Protein AF-A0A5Q0CDE2-F1 (afdb_monomer)

Sequence (108 aa):
MTVWRSYLTNHSLSFRRAMLTYRDGARIHAGSRAEASDVDVAERQLEFLIAQGFDGRKALKILVTLALFTVGFVLEEQAEADHPPELSREATPPPPLLYAAFLDGVGR

Secondary structure (DSSP, 8-state):
--HHHHHHHHHHHHHHHHHTTSTTHHHHHTTPPPPHHHHHHHHHHHHHHHHTT--HHHHHHHHHHHHHHHHHHHHHHHHHHHS-----TT-SSPPHHHHHHHHHHTT-

Structure (mmCIF, N/CA/C/O backbone):
data_AF-A0A5Q0CDE2-F1
#
_entry.id   AF-A0A5Q0CDE2-F1
#
loop_
_atom_site.group_PDB
_atom_site.id
_atom_site.type_symbol
_atom_site.label_atom_id
_atom_site.label_alt_id
_atom_site.label_comp_id
_atom_site.label_asym_id
_atom_site.label_entity_id
_atom_site.label_seq_id
_atom_site.pdbx_PDB_ins_code
_atom_site.Cartn_x
_atom_site.Cartn_y
_atom_site.Cartn_z
_atom_site.occupancy
_atom_site.B_iso_or_equiv
_atom_site.auth_seq_id
_atom_site.auth_comp_id
_atom_site.auth_asym_id
_atom_site.auth_atom_id
_atom_site.pdbx_PDB_model_num
ATOM 1 N N . MET A 1 1 ? 8.189 9.775 14.349 1.00 78.81 1 MET A N 1
ATOM 2 C CA . MET A 1 1 ? 6.968 9.402 13.592 1.00 78.81 1 MET A CA 1
ATOM 3 C C . MET A 1 1 ? 5.902 8.959 14.594 1.00 78.81 1 MET A C 1
ATOM 5 O O . MET A 1 1 ? 6.283 8.366 15.593 1.00 78.81 1 MET A O 1
ATOM 9 N N . THR A 1 2 ? 4.616 9.292 14.415 1.00 94.94 2 THR A N 1
ATOM 10 C CA . THR A 1 2 ? 3.549 8.870 15.358 1.00 94.94 2 THR A CA 1
ATOM 11 C C . THR A 1 2 ? 3.303 7.361 15.280 1.00 94.94 2 THR A C 1
ATOM 13 O O . THR A 1 2 ? 3.553 6.766 14.234 1.00 94.94 2 THR A O 1
ATOM 16 N N . VAL A 1 3 ? 2.773 6.750 16.348 1.00 96.75 3 VAL A N 1
ATOM 17 C CA . VAL A 1 3 ? 2.568 5.287 16.442 1.00 96.75 3 VAL A CA 1
ATOM 18 C C . VAL A 1 3 ? 1.737 4.751 15.273 1.00 96.75 3 VAL A C 1
ATOM 20 O O . VAL A 1 3 ? 2.169 3.827 14.588 1.00 96.75 3 VAL A O 1
ATOM 23 N N . TRP A 1 4 ? 0.601 5.387 14.969 1.00 96.88 4 TRP A N 1
ATOM 24 C CA . TRP A 1 4 ? -0.249 4.981 13.846 1.00 96.88 4 TRP A CA 1
ATOM 25 C C . TRP A 1 4 ? 0.446 5.091 12.481 1.00 96.88 4 TRP A C 1
ATOM 27 O O . TRP A 1 4 ? 0.226 4.250 11.614 1.00 96.88 4 TRP A O 1
ATOM 37 N N . ARG A 1 5 ? 1.323 6.088 12.283 1.00 97.12 5 ARG A N 1
ATOM 38 C CA . ARG A 1 5 ? 2.082 6.229 11.030 1.00 97.12 5 ARG A CA 1
ATOM 39 C C . ARG A 1 5 ? 3.081 5.091 10.894 1.00 97.12 5 ARG A C 1
ATOM 41 O O . ARG A 1 5 ? 3.119 4.454 9.853 1.00 97.12 5 ARG A O 1
ATOM 48 N N . SER A 1 6 ? 3.842 4.805 11.952 1.00 97.50 6 SER A N 1
ATOM 49 C CA . SER A 1 6 ? 4.795 3.689 11.964 1.00 97.50 6 SER A CA 1
ATOM 50 C C . SER A 1 6 ? 4.107 2.353 11.711 1.00 97.50 6 SER A C 1
ATOM 52 O O . SER A 1 6 ? 4.601 1.557 10.918 1.00 97.50 6 SER A O 1
ATOM 54 N N . TYR A 1 7 ? 2.947 2.133 12.332 1.00 97.12 7 TYR A N 1
ATOM 55 C CA . TYR A 1 7 ? 2.136 0.943 12.106 1.00 97.12 7 TYR A CA 1
ATOM 56 C C . TYR A 1 7 ? 1.753 0.782 10.629 1.00 97.12 7 TYR A C 1
ATOM 58 O O . TYR A 1 7 ? 2.061 -0.243 10.026 1.00 97.12 7 TYR A O 1
ATOM 66 N N . LEU A 1 8 ? 1.150 1.810 10.021 1.00 97.19 8 LEU A N 1
ATOM 67 C CA . LEU A 1 8 ? 0.698 1.748 8.628 1.00 97.19 8 LEU A CA 1
ATOM 68 C C . LEU A 1 8 ? 1.855 1.643 7.629 1.00 97.19 8 LEU A C 1
ATOM 70 O O . LEU A 1 8 ? 1.742 0.920 6.638 1.00 97.19 8 LEU A O 1
ATOM 74 N N . THR A 1 9 ? 2.979 2.317 7.892 1.00 97.62 9 THR A N 1
ATOM 75 C CA . THR A 1 9 ? 4.196 2.181 7.084 1.00 97.62 9 THR A CA 1
ATOM 76 C C . THR A 1 9 ? 4.717 0.748 7.131 1.00 97.62 9 THR A C 1
ATOM 78 O O . THR A 1 9 ? 4.929 0.143 6.083 1.00 97.62 9 THR A O 1
ATOM 81 N N . ASN A 1 10 ? 4.867 0.172 8.326 1.00 97.69 10 ASN A N 1
ATOM 82 C CA . ASN A 1 10 ? 5.353 -1.198 8.478 1.00 97.69 10 ASN A CA 1
ATOM 83 C C . ASN A 1 10 ? 4.394 -2.216 7.854 1.00 97.69 10 ASN A C 1
ATOM 85 O O . ASN A 1 10 ? 4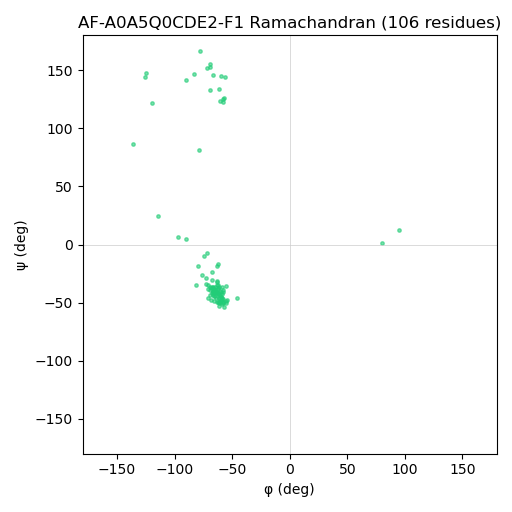.848 -3.136 7.176 1.00 97.69 10 ASN A O 1
ATOM 89 N N . HIS A 1 11 ? 3.083 -2.029 8.032 1.00 96.12 11 HIS A N 1
ATOM 90 C CA . HIS A 1 11 ? 2.066 -2.867 7.405 1.00 96.12 11 HIS A CA 1
ATOM 91 C C . HIS A 1 11 ? 2.187 -2.842 5.875 1.00 96.12 11 HIS A C 1
ATOM 93 O O . HIS A 1 11 ? 2.325 -3.898 5.264 1.00 96.12 11 HIS A O 1
ATOM 99 N N . SER A 1 12 ? 2.234 -1.653 5.265 1.00 97.44 12 SER A N 1
ATOM 100 C CA . SER A 1 12 ? 2.321 -1.505 3.803 1.00 97.44 12 SER A CA 1
ATOM 101 C C . SER A 1 12 ? 3.626 -2.089 3.244 1.00 97.44 12 SER A C 1
ATOM 103 O O . SER A 1 12 ? 3.617 -2.787 2.233 1.00 97.44 12 SER A O 1
ATOM 105 N N . LEU A 1 13 ? 4.756 -1.882 3.932 1.00 97.94 13 LEU A N 1
ATOM 106 C CA . LEU A 1 13 ? 6.048 -2.458 3.538 1.00 97.94 13 LEU A CA 1
ATOM 107 C C . LEU A 1 13 ? 6.071 -3.984 3.660 1.00 97.94 13 LEU A C 1
ATOM 109 O O . LEU A 1 13 ? 6.628 -4.662 2.795 1.00 97.94 13 LEU A O 1
ATOM 113 N N . SER A 1 14 ? 5.481 -4.532 4.724 1.00 97.56 14 SER A N 1
ATOM 114 C CA . SER A 1 14 ? 5.363 -5.980 4.893 1.00 97.56 14 SER A CA 1
ATOM 115 C C . SER A 1 14 ? 4.451 -6.587 3.833 1.00 97.56 14 SER A C 1
ATOM 117 O O . SER A 1 14 ? 4.770 -7.640 3.286 1.00 97.56 14 SER A O 1
ATOM 119 N N . PHE A 1 15 ? 3.344 -5.918 3.518 1.00 96.38 15 PHE A N 1
ATOM 120 C CA . PHE A 1 15 ? 2.400 -6.364 2.504 1.00 96.38 15 PHE A CA 1
ATOM 121 C C . PHE A 1 15 ? 3.029 -6.358 1.104 1.00 96.38 15 PHE A C 1
ATOM 123 O O . PHE A 1 15 ? 2.972 -7.363 0.397 1.00 96.38 15 PHE A O 1
ATOM 130 N N . ARG A 1 16 ? 3.757 -5.289 0.751 1.00 97.88 16 ARG A N 1
ATOM 131 C CA . ARG A 1 16 ? 4.581 -5.240 -0.465 1.00 97.88 16 ARG A CA 1
ATOM 132 C C . ARG A 1 16 ? 5.580 -6.397 -0.533 1.00 97.88 16 ARG A C 1
ATOM 134 O O . ARG A 1 16 ? 5.649 -7.083 -1.546 1.00 97.88 16 ARG A O 1
ATOM 141 N N . ARG A 1 17 ? 6.348 -6.633 0.538 1.00 98.31 17 ARG A N 1
ATOM 142 C CA . ARG A 1 17 ? 7.330 -7.734 0.595 1.00 98.31 17 ARG A CA 1
ATOM 143 C C . ARG A 1 17 ? 6.687 -9.102 0.373 1.00 98.31 17 ARG A C 1
ATOM 145 O O . ARG A 1 17 ? 7.260 -9.925 -0.334 1.00 98.31 17 ARG A O 1
ATOM 152 N N . ALA A 1 18 ? 5.506 -9.331 0.944 1.00 96.56 18 ALA A N 1
ATOM 153 C CA . ALA A 1 18 ? 4.768 -10.571 0.736 1.00 96.56 18 ALA A CA 1
ATOM 154 C C . ALA A 1 18 ? 4.401 -10.765 -0.746 1.00 96.56 18 ALA A C 1
ATOM 156 O O . ALA A 1 18 ? 4.663 -11.829 -1.301 1.00 96.56 18 ALA A O 1
ATOM 157 N N . MET A 1 19 ? 3.882 -9.730 -1.417 1.00 97.12 19 MET A N 1
ATOM 158 C CA . MET A 1 19 ? 3.551 -9.809 -2.847 1.00 97.12 19 MET A CA 1
ATOM 159 C C . MET A 1 19 ? 4.786 -9.998 -3.738 1.00 97.12 19 MET A C 1
ATOM 161 O O . MET A 1 19 ? 4.740 -10.786 -4.678 1.00 97.12 19 MET A O 1
ATOM 165 N N . LEU A 1 20 ? 5.908 -9.354 -3.412 1.00 97.50 20 LEU A N 1
ATOM 166 C CA . LEU A 1 20 ? 7.171 -9.499 -4.149 1.00 97.50 20 LEU A CA 1
ATOM 167 C C . LEU A 1 20 ? 7.866 -10.854 -3.950 1.00 97.50 20 LEU A C 1
ATOM 169 O O . LEU A 1 20 ? 8.850 -11.136 -4.626 1.00 97.50 20 LEU A O 1
ATOM 173 N N . THR A 1 21 ? 7.380 -11.703 -3.040 1.00 97.62 21 THR A N 1
ATOM 174 C CA . THR A 1 21 ? 7.956 -13.043 -2.824 1.00 97.62 21 THR A CA 1
ATOM 175 C C . THR A 1 21 ? 7.736 -13.963 -4.033 1.00 97.62 21 THR A C 1
ATOM 177 O O . THR A 1 21 ? 8.505 -14.897 -4.246 1.00 97.62 21 THR A O 1
ATOM 180 N N . TYR A 1 22 ? 6.713 -13.690 -4.849 1.00 95.31 22 TYR A N 1
ATOM 181 C CA . TYR A 1 22 ? 6.378 -14.470 -6.039 1.00 95.31 22 TYR A CA 1
ATOM 182 C C . TYR A 1 22 ? 6.299 -13.565 -7.265 1.00 95.31 22 TYR A C 1
ATOM 184 O O . TYR A 1 22 ? 5.796 -12.450 -7.160 1.00 95.31 22 TYR A O 1
ATOM 192 N N . ARG A 1 23 ? 6.729 -14.074 -8.431 1.00 93.62 23 ARG A N 1
ATOM 193 C CA . ARG A 1 23 ? 6.813 -13.323 -9.702 1.00 93.62 23 ARG A CA 1
ATOM 194 C C . ARG A 1 23 ? 5.569 -12.484 -10.003 1.00 93.62 23 ARG A C 1
ATOM 196 O O . ARG A 1 23 ? 5.679 -11.321 -10.344 1.00 93.62 23 ARG A O 1
ATOM 203 N N .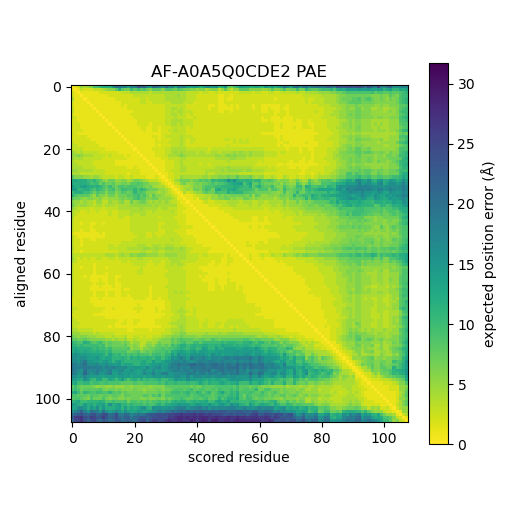 ASP A 1 24 ? 4.394 -13.080 -9.830 1.00 94.38 24 ASP A N 1
ATOM 204 C CA . ASP A 1 24 ? 3.106 -12.471 -10.166 1.00 94.38 24 ASP A CA 1
ATOM 205 C C . ASP A 1 24 ? 2.245 -12.219 -8.915 1.00 94.38 24 ASP A C 1
ATOM 207 O O . ASP A 1 24 ? 1.015 -12.217 -8.982 1.00 94.38 24 ASP A O 1
ATOM 211 N N . GLY A 1 25 ? 2.871 -12.083 -7.740 1.00 96.12 25 GLY A N 1
ATOM 212 C CA . GLY A 1 25 ? 2.168 -12.071 -6.456 1.00 96.12 25 GLY A CA 1
ATOM 213 C C . GLY A 1 25 ? 1.108 -10.973 -6.329 1.00 96.12 25 GLY A C 1
ATOM 214 O O . GLY A 1 25 ? 0.015 -11.256 -5.837 1.00 96.12 25 GLY A O 1
ATOM 215 N N . ALA A 1 26 ? 1.361 -9.757 -6.832 1.00 96.25 26 ALA A N 1
ATOM 216 C CA . ALA A 1 26 ? 0.341 -8.707 -6.827 1.00 96.25 26 ALA A CA 1
ATOM 217 C C . ALA A 1 26 ? -0.788 -8.991 -7.824 1.00 96.25 26 ALA A C 1
ATOM 219 O O . ALA A 1 26 ? -1.947 -8.719 -7.522 1.00 96.25 26 ALA A O 1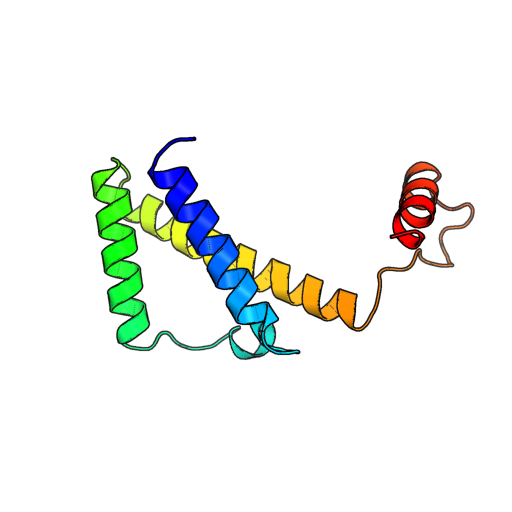
ATOM 220 N N . ARG A 1 27 ? -0.484 -9.608 -8.974 1.00 94.31 27 ARG A N 1
ATOM 221 C CA . ARG A 1 27 ? -1.497 -10.012 -9.964 1.00 94.31 27 ARG A CA 1
ATOM 222 C C . ARG A 1 27 ? -2.406 -11.124 -9.445 1.00 94.31 27 ARG A C 1
ATOM 224 O O . ARG A 1 27 ? -3.596 -11.100 -9.729 1.00 94.31 27 ARG A O 1
ATOM 231 N N . ILE A 1 28 ? -1.866 -12.066 -8.673 1.00 93.44 28 ILE A N 1
ATOM 232 C CA . ILE A 1 28 ? -2.649 -13.117 -8.003 1.00 93.44 28 ILE A CA 1
ATOM 233 C C . ILE A 1 28 ? -3.510 -12.523 -6.884 1.00 93.44 28 ILE A C 1
ATOM 235 O O . ILE A 1 28 ? -4.654 -12.931 -6.700 1.00 93.44 28 ILE A O 1
ATOM 239 N N . HIS A 1 29 ? -2.970 -11.559 -6.135 1.00 92.19 29 HIS A N 1
ATOM 240 C CA . HIS A 1 29 ? -3.712 -10.892 -5.072 1.00 92.19 29 HIS A CA 1
ATOM 241 C C . HIS A 1 29 ? -4.833 -9.989 -5.619 1.00 92.19 29 HIS A C 1
ATOM 243 O O . HIS A 1 29 ? -5.911 -9.902 -5.028 1.00 92.19 29 HIS A O 1
ATOM 249 N N . ALA A 1 30 ? -4.612 -9.317 -6.749 1.00 90.12 30 ALA A N 1
ATOM 250 C CA . ALA A 1 30 ? -5.586 -8.422 -7.359 1.00 90.12 30 ALA A CA 1
ATOM 251 C C . ALA A 1 30 ? -6.881 -9.164 -7.740 1.00 90.12 30 ALA A C 1
ATOM 253 O O . ALA A 1 30 ? -6.875 -10.128 -8.499 1.00 90.12 30 ALA A O 1
ATOM 254 N N . GLY A 1 31 ? -8.016 -8.694 -7.216 1.00 79.00 31 GLY A N 1
ATOM 255 C CA . GLY A 1 31 ? -9.323 -9.317 -7.453 1.00 79.00 31 GLY A CA 1
ATOM 256 C C . GLY A 1 31 ? -9.604 -10.551 -6.589 1.00 79.00 31 GLY A C 1
ATOM 257 O O . GLY A 1 31 ? -10.691 -11.123 -6.705 1.00 79.00 31 GLY A O 1
ATOM 258 N N . SER A 1 32 ? -8.678 -10.934 -5.700 1.00 82.56 32 SER A N 1
ATOM 259 C CA . SER A 1 32 ? -8.972 -11.899 -4.641 1.00 82.56 32 SER A CA 1
ATOM 260 C C . SER A 1 32 ? -10.101 -11.372 -3.749 1.00 82.56 32 SER A C 1
ATOM 262 O O . SER A 1 32 ? -10.264 -10.164 -3.546 1.00 82.56 32 SER A O 1
ATOM 264 N N . ARG A 1 33 ? -10.942 -12.287 -3.266 1.00 74.56 33 ARG A N 1
ATOM 265 C CA . ARG A 1 33 ? -11.970 -11.950 -2.281 1.00 74.56 33 ARG A CA 1
ATOM 266 C C . ARG A 1 33 ? -11.372 -12.131 -0.898 1.00 74.56 33 ARG A C 1
ATOM 268 O O . ARG A 1 33 ? -10.621 -13.074 -0.688 1.00 74.56 33 ARG A O 1
ATOM 275 N N . ALA A 1 34 ? -11.737 -11.233 0.010 1.00 77.88 34 ALA A N 1
ATOM 276 C CA . ALA A 1 34 ? -11.369 -11.358 1.409 1.00 77.88 34 ALA A CA 1
ATOM 277 C C . ALA A 1 34 ? -11.902 -12.684 1.966 1.00 77.88 34 ALA A C 1
ATOM 279 O O . ALA A 1 34 ? -13.102 -12.963 1.875 1.00 77.88 34 ALA A O 1
ATOM 280 N N . GLU A 1 35 ? -11.007 -13.476 2.540 1.00 82.06 35 GLU A N 1
ATOM 281 C CA . GLU A 1 35 ? -11.354 -14.635 3.350 1.00 82.06 35 GLU A CA 1
ATOM 282 C C . GLU A 1 35 ? -11.801 -14.171 4.746 1.00 82.06 35 GLU A C 1
ATOM 284 O O . GLU A 1 35 ? -11.577 -13.027 5.150 1.00 82.06 35 GLU A O 1
ATOM 289 N N . ALA A 1 36 ? -12.416 -15.058 5.533 1.00 77.94 36 ALA A N 1
ATOM 290 C CA . ALA A 1 36 ? -12.866 -14.714 6.888 1.00 77.94 36 ALA A CA 1
ATOM 291 C C . ALA A 1 36 ? -11.725 -14.162 7.771 1.00 77.94 36 ALA A C 1
ATOM 293 O O . ALA A 1 36 ? -11.924 -13.218 8.534 1.00 77.94 36 ALA A O 1
ATOM 294 N N . SER A 1 37 ? -10.508 -14.689 7.609 1.00 82.00 37 SER A N 1
ATOM 295 C CA . SER A 1 37 ? -9.318 -14.195 8.307 1.00 82.00 37 SER A CA 1
ATOM 296 C C . SER A 1 37 ? -8.950 -12.757 7.940 1.00 82.00 37 SER A C 1
ATOM 298 O O . SER A 1 37 ? -8.427 -12.032 8.785 1.00 82.00 37 SER A O 1
ATOM 300 N N . ASP A 1 38 ? -9.223 -12.325 6.708 1.00 85.62 38 ASP A N 1
ATOM 301 C CA . ASP A 1 38 ? -8.916 -10.966 6.255 1.00 85.62 38 ASP A CA 1
ATOM 302 C C . ASP A 1 38 ? -9.867 -9.949 6.891 1.00 85.62 38 ASP A C 1
ATOM 304 O O . ASP A 1 38 ? -9.459 -8.836 7.226 1.00 85.62 38 ASP A O 1
ATOM 308 N N . VAL A 1 39 ? -11.120 -10.352 7.126 1.00 88.62 39 VAL A N 1
ATOM 309 C CA . VAL A 1 39 ? -12.112 -9.540 7.843 1.00 88.62 39 VAL A CA 1
ATOM 310 C C . VAL A 1 39 ? -11.672 -9.314 9.290 1.00 88.62 39 VAL A C 1
ATOM 312 O O . VAL A 1 39 ? -11.650 -8.172 9.747 1.00 88.62 39 VAL A O 1
ATOM 315 N N . ASP A 1 40 ? -11.228 -10.365 9.985 1.00 92.50 40 ASP A N 1
ATOM 316 C CA . ASP A 1 40 ? -10.732 -10.260 11.364 1.00 92.50 40 ASP A CA 1
ATOM 317 C C . ASP A 1 40 ? -9.475 -9.380 11.480 1.00 92.50 40 ASP A C 1
ATOM 319 O O . ASP A 1 40 ? -9.234 -8.735 12.504 1.00 92.50 40 ASP A O 1
ATOM 323 N N . VAL A 1 41 ? -8.623 -9.373 10.452 1.00 91.56 41 VAL A N 1
ATOM 324 C CA . VAL A 1 41 ? -7.454 -8.485 10.395 1.00 91.56 41 VAL A CA 1
ATOM 325 C C . VAL A 1 41 ? -7.894 -7.041 10.170 1.00 91.56 41 VAL A C 1
ATOM 327 O O . VAL A 1 41 ? -7.420 -6.152 10.882 1.00 91.56 41 VAL A O 1
ATOM 330 N N . ALA A 1 42 ? -8.808 -6.804 9.227 1.00 92.19 42 ALA A N 1
ATOM 331 C CA . ALA A 1 42 ? -9.330 -5.474 8.935 1.00 92.19 42 ALA A CA 1
ATOM 332 C C . ALA A 1 42 ? -10.032 -4.853 10.153 1.00 92.19 42 ALA A C 1
ATOM 334 O O . ALA A 1 42 ? -9.811 -3.675 10.435 1.00 92.19 42 ALA A O 1
ATOM 335 N N . GLU A 1 43 ? -10.798 -5.639 10.915 1.00 95.94 43 GLU A N 1
ATOM 336 C CA . GLU A 1 43 ? -11.457 -5.176 12.141 1.00 95.94 43 GLU A CA 1
ATOM 337 C C . GLU A 1 43 ? -10.430 -4.705 13.181 1.00 95.94 43 GLU A C 1
ATOM 339 O O . GLU A 1 43 ? -10.490 -3.567 13.641 1.00 95.94 43 GLU A O 1
ATOM 344 N N . ARG A 1 44 ? -9.396 -5.508 13.469 1.00 97.06 44 ARG A N 1
ATOM 345 C CA . ARG A 1 44 ? -8.328 -5.129 14.419 1.00 97.06 44 ARG A CA 1
ATOM 346 C C . ARG A 1 44 ? -7.555 -3.887 13.977 1.00 97.06 44 ARG A C 1
ATOM 348 O O . ARG A 1 44 ? -7.146 -3.068 14.801 1.00 97.06 44 ARG A O 1
ATOM 355 N N . GLN A 1 45 ? -7.324 -3.739 12.674 1.00 97.00 45 GLN A N 1
ATOM 356 C CA . GLN A 1 45 ? -6.709 -2.536 12.113 1.00 97.00 45 GLN A CA 1
ATOM 357 C C . GLN A 1 45 ? -7.592 -1.305 12.314 1.00 97.00 45 GLN A C 1
ATOM 359 O O . GLN A 1 45 ? -7.088 -0.224 12.638 1.00 97.00 45 GLN A O 1
ATOM 364 N N . LEU A 1 46 ? -8.901 -1.470 12.134 1.00 97.56 46 LEU A N 1
ATOM 365 C CA . LEU A 1 46 ? -9.886 -0.421 12.333 1.00 97.56 46 LEU A CA 1
ATOM 366 C C . LEU A 1 46 ? -9.964 -0.010 13.807 1.00 97.56 46 LEU A C 1
ATOM 368 O O . LEU A 1 46 ? -9.842 1.179 14.099 1.00 97.56 46 LEU A O 1
ATOM 372 N N . GLU A 1 47 ? -10.069 -0.975 14.725 1.00 98.06 47 GLU A N 1
ATOM 373 C CA . GLU A 1 47 ? -10.038 -0.765 16.178 1.00 98.06 47 GLU A CA 1
ATOM 374 C C . GLU A 1 47 ? -8.786 0.005 16.604 1.00 98.06 47 GLU A C 1
ATOM 376 O O . GLU A 1 47 ? -8.875 1.009 17.318 1.00 98.06 47 GLU A O 1
ATOM 381 N N . PHE A 1 48 ? -7.613 -0.416 16.115 1.00 98.25 48 PHE A N 1
ATOM 382 C CA . PHE A 1 48 ? -6.355 0.264 16.397 1.00 98.25 48 PHE A CA 1
ATOM 383 C C . PHE A 1 48 ? -6.397 1.727 15.947 1.00 98.25 48 PHE A C 1
ATOM 385 O O . PHE A 1 48 ? -6.061 2.610 16.730 1.00 98.25 48 PHE A O 1
ATOM 392 N N . LEU A 1 49 ? -6.827 2.016 14.715 1.00 97.94 49 LEU A N 1
ATOM 393 C CA . LEU A 1 49 ? -6.899 3.392 14.217 1.00 97.94 49 LEU A CA 1
ATOM 394 C C . LEU A 1 49 ? -7.947 4.227 14.968 1.00 97.94 49 LEU A C 1
ATOM 396 O O . LEU A 1 49 ? -7.688 5.392 15.270 1.00 97.94 49 LEU A O 1
ATOM 400 N N . ILE A 1 50 ? -9.091 3.649 15.331 1.00 98.19 50 ILE A N 1
ATOM 401 C CA . ILE A 1 50 ? -10.108 4.334 16.138 1.00 98.19 50 ILE A CA 1
ATOM 402 C C . ILE A 1 50 ? -9.544 4.708 17.514 1.00 98.19 50 ILE A C 1
ATOM 404 O O . ILE A 1 50 ? -9.706 5.849 17.950 1.00 98.19 50 ILE A O 1
ATOM 408 N N . ALA A 1 51 ? -8.780 3.819 18.156 1.00 98.00 51 ALA A N 1
ATOM 409 C CA . ALA A 1 51 ? -8.094 4.111 19.417 1.00 98.00 51 ALA A CA 1
ATOM 410 C C . ALA A 1 51 ? -7.043 5.237 19.298 1.00 98.00 51 ALA A C 1
ATOM 412 O O . ALA A 1 51 ? -6.652 5.834 20.298 1.00 98.00 51 ALA A O 1
ATOM 413 N N . GLN A 1 52 ? -6.592 5.557 18.080 1.00 97.50 52 GLN A N 1
ATOM 414 C CA . GLN A 1 52 ? -5.708 6.693 17.789 1.00 97.50 52 GLN A CA 1
ATOM 415 C C . GLN A 1 52 ? -6.481 7.989 17.464 1.00 97.50 52 GLN A C 1
ATOM 417 O O . GLN A 1 52 ? -5.860 8.997 17.124 1.00 97.50 52 GLN A O 1
ATOM 422 N N . GLY A 1 53 ? -7.816 7.979 17.568 1.00 97.38 53 GLY A N 1
ATOM 423 C CA . GLY A 1 53 ? -8.690 9.146 17.407 1.00 97.38 53 GLY A CA 1
ATOM 424 C C . GLY A 1 53 ? -9.278 9.339 16.006 1.00 97.38 53 GLY A C 1
ATOM 425 O O . GLY A 1 53 ? -9.808 10.411 15.715 1.00 97.38 53 GLY A O 1
ATOM 426 N N . PHE A 1 54 ? -9.176 8.347 15.118 1.00 97.88 54 PHE A N 1
ATOM 427 C CA . PHE A 1 54 ? -9.834 8.398 13.81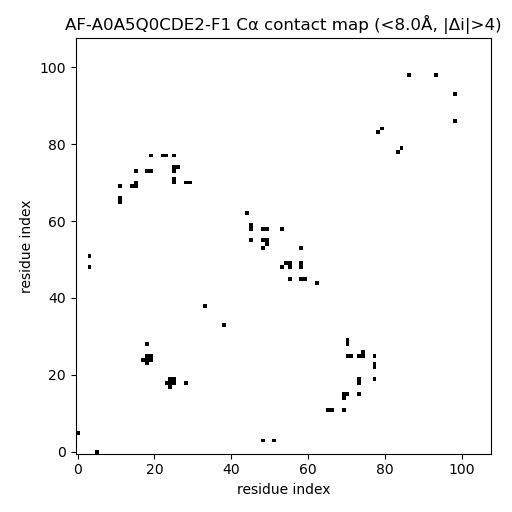0 1.00 97.88 54 PHE A CA 1
ATOM 428 C C . PHE A 1 54 ? -11.298 7.954 13.911 1.00 97.88 54 PHE A C 1
ATOM 430 O O . PHE A 1 54 ? -11.631 7.050 14.670 1.00 97.88 54 PHE A O 1
ATOM 437 N N . ASP A 1 55 ? -12.180 8.539 13.100 1.00 97.81 55 ASP A N 1
ATOM 438 C CA . ASP A 1 55 ? -13.504 7.958 12.885 1.00 97.81 55 ASP A CA 1
ATOM 439 C C . ASP A 1 55 ? -13.402 6.688 12.021 1.00 97.81 55 ASP A C 1
ATOM 441 O O . ASP A 1 55 ? -12.507 6.559 11.178 1.00 97.81 55 ASP A O 1
ATOM 445 N N . GLY A 1 56 ? -14.342 5.756 12.203 1.00 97.38 56 GLY A N 1
ATOM 446 C CA . GLY A 1 56 ? -14.306 4.457 11.522 1.00 97.38 56 GLY A CA 1
ATOM 447 C C . GLY A 1 56 ? -14.316 4.561 9.994 1.00 97.38 56 GLY A C 1
ATOM 448 O O . GLY A 1 56 ? -13.600 3.827 9.317 1.00 97.38 56 GLY A O 1
ATOM 449 N N . ARG A 1 57 ? -15.046 5.525 9.416 1.00 97.38 57 ARG A N 1
ATOM 450 C CA . ARG A 1 57 ? -15.087 5.710 7.955 1.00 97.38 57 ARG A CA 1
ATOM 451 C C . ARG A 1 57 ? -13.729 6.159 7.421 1.00 97.38 57 ARG A C 1
ATOM 453 O O . ARG A 1 57 ? -13.274 5.658 6.392 1.00 97.38 57 ARG A O 1
ATOM 460 N N . LYS A 1 58 ? -13.079 7.102 8.099 1.00 97.62 58 LYS A N 1
ATOM 461 C CA . LYS A 1 58 ? -11.745 7.578 7.733 1.00 97.62 58 LYS A CA 1
ATOM 462 C C . LYS A 1 58 ? -10.689 6.498 7.929 1.00 97.62 58 LYS A C 1
ATOM 464 O O . LYS A 1 58 ? -9.847 6.344 7.048 1.00 97.62 58 LYS A O 1
ATOM 469 N N . ALA A 1 59 ? -10.756 5.740 9.021 1.00 97.94 59 ALA A N 1
ATOM 470 C CA . ALA A 1 59 ? -9.869 4.607 9.265 1.00 97.94 59 ALA A CA 1
ATOM 471 C C . ALA A 1 59 ? -9.974 3.566 8.136 1.00 97.94 59 ALA A C 1
ATOM 473 O O . ALA A 1 59 ? -8.964 3.239 7.515 1.00 97.94 59 ALA A O 1
ATOM 474 N N . LEU A 1 60 ? -11.194 3.154 7.773 1.00 96.56 60 LEU A N 1
ATOM 475 C CA . LEU A 1 60 ? -11.423 2.218 6.670 1.00 96.56 60 LEU A CA 1
ATOM 476 C C . LEU A 1 60 ? -10.895 2.770 5.341 1.00 96.56 60 LEU A C 1
ATOM 478 O O . LEU A 1 60 ? -10.202 2.071 4.604 1.00 96.56 60 LEU A O 1
ATOM 482 N N . LYS A 1 61 ? -11.170 4.047 5.043 1.00 97.62 61 LYS A N 1
ATOM 483 C CA . LYS A 1 61 ? -10.673 4.695 3.823 1.00 97.62 61 LYS A CA 1
ATOM 484 C C . LYS A 1 61 ? -9.145 4.687 3.758 1.00 97.62 61 LYS A C 1
ATOM 486 O O . LYS A 1 61 ? -8.602 4.458 2.682 1.00 97.62 61 LYS A O 1
ATOM 491 N N . ILE A 1 62 ? -8.456 4.926 4.876 1.00 97.50 62 ILE A N 1
ATOM 492 C 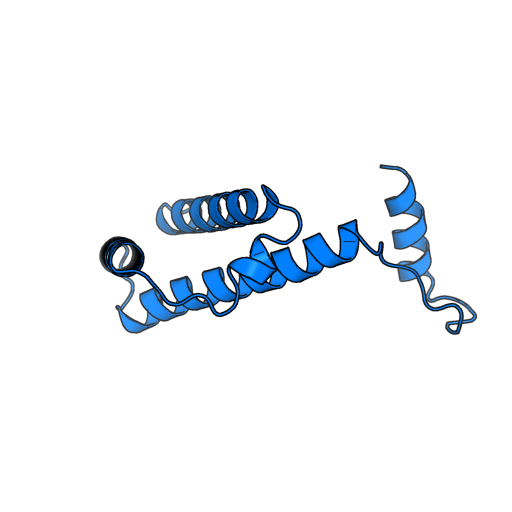CA . ILE A 1 62 ? -6.989 4.865 4.948 1.00 97.50 62 ILE A CA 1
ATOM 493 C C . ILE A 1 62 ? -6.499 3.451 4.623 1.00 97.50 62 ILE A C 1
ATOM 495 O O . ILE A 1 62 ? -5.637 3.310 3.758 1.00 97.50 62 ILE A O 1
ATOM 499 N N . LEU A 1 63 ? -7.069 2.423 5.259 1.00 95.94 63 LEU A N 1
ATOM 500 C CA . LEU A 1 63 ? -6.676 1.026 5.041 1.00 95.94 63 LEU A CA 1
ATOM 501 C C . LEU A 1 63 ? -6.878 0.602 3.581 1.00 95.94 63 LEU A C 1
ATOM 503 O O . LEU A 1 63 ? -5.941 0.124 2.949 1.00 95.94 63 LEU A O 1
ATOM 507 N N . VAL A 1 64 ? -8.058 0.872 3.012 1.00 94.50 64 VAL A N 1
ATOM 508 C CA . VAL A 1 64 ? -8.365 0.560 1.606 1.00 94.50 64 VAL A CA 1
ATOM 509 C C . VAL A 1 64 ? -7.443 1.320 0.654 1.00 94.50 64 VAL A C 1
ATOM 511 O O . VAL A 1 64 ? -6.936 0.742 -0.303 1.00 94.50 64 VAL A O 1
ATOM 514 N N . THR A 1 65 ? -7.182 2.604 0.918 1.00 97.12 65 THR A N 1
ATOM 515 C CA . THR A 1 65 ? -6.285 3.413 0.076 1.00 97.12 65 THR A CA 1
ATOM 516 C C . THR A 1 65 ? -4.874 2.835 0.072 1.00 97.12 65 THR A C 1
ATOM 518 O O . THR A 1 65 ? -4.282 2.699 -0.993 1.00 97.12 65 THR A O 1
ATOM 521 N N . LEU A 1 66 ? -4.340 2.469 1.241 1.00 96.94 66 LEU A N 1
ATOM 522 C CA . LEU A 1 66 ? -3.007 1.878 1.347 1.00 96.94 66 LEU A CA 1
ATOM 523 C C . LEU A 1 66 ? -2.942 0.496 0.700 1.00 96.94 66 LEU A C 1
ATOM 525 O O . LEU A 1 66 ? -1.962 0.210 0.019 1.00 96.94 66 LEU A O 1
ATOM 529 N N . ALA A 1 67 ? -3.976 -0.334 0.855 1.00 93.75 67 ALA A N 1
ATOM 530 C CA . ALA A 1 67 ? -4.043 -1.636 0.201 1.00 93.75 67 ALA A CA 1
ATOM 531 C C . ALA A 1 67 ? -4.027 -1.491 -1.329 1.00 93.75 67 ALA A C 1
ATOM 533 O O . ALA A 1 67 ? -3.150 -2.049 -1.983 1.00 93.75 67 ALA A O 1
ATOM 534 N N . LEU A 1 68 ? -4.925 -0.675 -1.895 1.00 95.25 68 LEU A N 1
ATOM 535 C CA . LEU A 1 68 ? -5.000 -0.443 -3.342 1.00 95.25 68 LEU A CA 1
ATOM 536 C C . LEU A 1 68 ? -3.723 0.196 -3.892 1.00 95.25 68 LEU A C 1
ATOM 538 O O . LEU A 1 68 ? -3.225 -0.236 -4.928 1.00 95.25 68 LEU A O 1
ATOM 542 N N . PHE A 1 69 ? -3.171 1.187 -3.185 1.00 97.44 69 PHE A N 1
ATOM 543 C CA . PHE A 1 69 ? -1.898 1.801 -3.553 1.00 97.44 69 PHE A CA 1
ATOM 544 C C . PHE A 1 69 ? -0.771 0.768 -3.572 1.00 97.44 69 PHE A C 1
ATOM 546 O O . PHE A 1 69 ? -0.027 0.704 -4.540 1.00 97.44 69 PHE A O 1
ATOM 553 N N . THR A 1 70 ? -0.657 -0.057 -2.528 1.00 97.56 70 THR A N 1
ATOM 554 C CA . THR A 1 70 ? 0.423 -1.045 -2.423 1.00 97.56 70 THR A CA 1
ATOM 555 C C . THR A 1 70 ? 0.293 -2.116 -3.5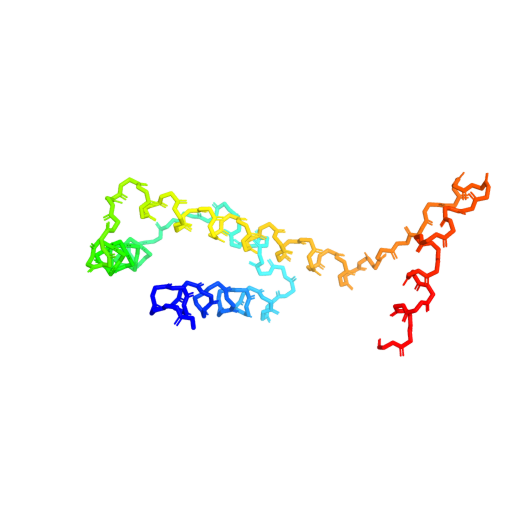01 1.00 97.56 70 THR A C 1
ATOM 557 O O . THR A 1 70 ? 1.292 -2.474 -4.112 1.00 97.56 70 THR A O 1
ATOM 560 N N . VAL A 1 71 ? -0.922 -2.598 -3.782 1.00 97.00 71 VAL A N 1
ATOM 561 C CA . VAL A 1 71 ? -1.167 -3.562 -4.868 1.00 97.00 71 VAL A CA 1
ATOM 562 C C . VAL A 1 71 ? -0.816 -2.951 -6.224 1.00 97.00 71 VAL A C 1
ATOM 564 O O . VAL A 1 71 ? -0.065 -3.562 -6.975 1.00 97.00 71 VAL A O 1
ATOM 567 N N . GLY A 1 72 ? -1.302 -1.741 -6.523 1.00 96.81 72 GLY A N 1
ATOM 568 C CA . GLY A 1 72 ? -0.996 -1.046 -7.777 1.00 96.81 72 GLY A CA 1
ATOM 569 C C . GLY A 1 72 ? 0.497 -0.773 -7.950 1.00 96.81 72 GLY A C 1
ATOM 570 O O . GLY A 1 72 ? 1.054 -1.046 -9.005 1.00 96.81 72 GLY A O 1
ATOM 571 N N . PHE A 1 73 ? 1.163 -0.318 -6.889 1.00 97.62 73 PHE A N 1
ATOM 572 C CA . PHE A 1 73 ? 2.604 -0.092 -6.892 1.00 97.62 73 PHE A CA 1
ATOM 573 C C . PHE A 1 73 ? 3.381 -1.377 -7.195 1.00 97.62 73 PHE A C 1
ATOM 575 O O . PHE A 1 73 ? 4.294 -1.364 -8.012 1.00 97.62 73 PHE A O 1
ATOM 582 N N . VAL A 1 74 ? 3.018 -2.497 -6.561 1.00 97.94 74 VAL A N 1
ATOM 583 C CA . VAL A 1 74 ? 3.724 -3.766 -6.782 1.00 97.94 74 VAL A CA 1
ATOM 584 C C . VAL A 1 74 ? 3.407 -4.374 -8.148 1.00 97.94 74 VAL A C 1
ATOM 586 O O . VAL A 1 74 ? 4.270 -5.038 -8.708 1.00 97.94 74 VAL A O 1
ATOM 589 N N . LEU A 1 75 ? 2.219 -4.133 -8.711 1.00 96.81 75 LEU A N 1
ATOM 590 C CA . LEU A 1 75 ? 1.924 -4.514 -10.096 1.00 96.81 75 LEU A CA 1
ATOM 591 C C . LEU A 1 75 ? 2.897 -3.849 -11.076 1.00 96.81 75 LEU A C 1
ATOM 593 O O . LEU A 1 75 ? 3.464 -4.549 -11.911 1.00 96.81 75 LEU A O 1
ATOM 597 N N . GLU A 1 76 ? 3.114 -2.538 -10.945 1.00 96.12 76 GLU A N 1
ATOM 598 C CA . GLU A 1 76 ? 4.070 -1.806 -11.787 1.00 96.12 76 GLU A CA 1
ATOM 599 C C . GLU A 1 76 ? 5.504 -2.268 -11.527 1.00 96.12 76 GLU A C 1
ATOM 601 O O . GLU A 1 76 ? 6.235 -2.563 -12.460 1.00 96.12 76 GLU A O 1
ATOM 606 N N . GLU A 1 77 ? 5.896 -2.442 -10.265 1.00 95.75 77 GLU A N 1
ATOM 607 C CA . GLU A 1 77 ? 7.244 -2.903 -9.922 1.00 95.75 77 GLU A CA 1
ATOM 608 C C . GLU A 1 77 ? 7.554 -4.312 -10.459 1.00 95.75 77 GLU A C 1
ATOM 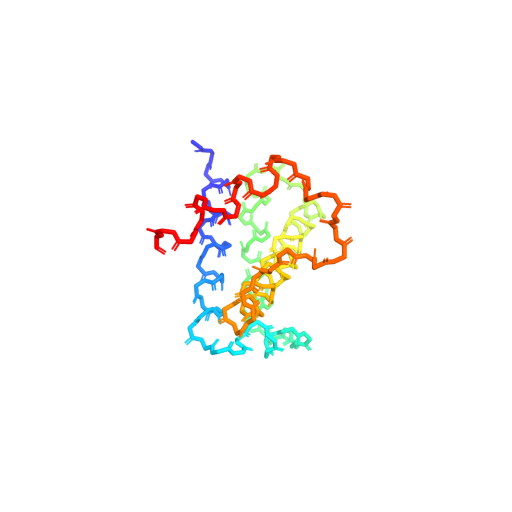610 O O . GLU A 1 77 ? 8.662 -4.579 -10.924 1.00 95.75 77 GLU A O 1
ATOM 615 N N . GLN A 1 78 ? 6.579 -5.225 -10.425 1.00 95.44 78 GLN A N 1
ATOM 616 C CA . GLN A 1 78 ? 6.715 -6.551 -11.035 1.00 95.44 78 GLN A CA 1
ATOM 617 C C . GLN A 1 78 ? 6.760 -6.460 -12.566 1.00 95.44 78 GLN A C 1
ATOM 619 O O . GLN A 1 78 ? 7.532 -7.185 -13.188 1.00 95.44 78 GLN A O 1
ATOM 624 N N . ALA A 1 79 ? 5.984 -5.556 -13.174 1.00 94.25 79 ALA A N 1
ATOM 625 C CA . ALA A 1 79 ? 6.017 -5.325 -14.616 1.00 94.25 79 ALA A CA 1
ATOM 626 C C . ALA A 1 79 ? 7.352 -4.718 -15.082 1.00 94.25 79 ALA A C 1
ATOM 628 O O . ALA A 1 79 ? 7.882 -5.164 -16.097 1.00 94.25 79 ALA A O 1
ATOM 629 N N . GLU A 1 80 ? 7.912 -3.766 -14.331 1.00 92.25 80 GLU A N 1
ATOM 630 C CA . GLU A 1 80 ? 9.217 -3.140 -14.582 1.00 92.25 80 GLU A CA 1
ATOM 631 C C . GLU A 1 80 ? 10.373 -4.138 -14.449 1.00 92.25 80 GLU A C 1
ATOM 633 O O . GLU A 1 80 ? 11.332 -4.076 -15.214 1.00 92.25 80 GLU A O 1
ATOM 638 N N . ALA A 1 81 ? 10.293 -5.084 -13.507 1.00 89.31 81 ALA A N 1
ATOM 639 C CA . ALA A 1 81 ? 11.299 -6.138 -13.375 1.00 89.31 81 ALA A CA 1
ATOM 640 C C . ALA A 1 81 ? 11.359 -7.050 -14.617 1.00 89.31 81 ALA A C 1
ATOM 642 O O . ALA A 1 81 ? 12.443 -7.500 -14.992 1.00 89.31 81 ALA A O 1
ATOM 643 N N . ASP A 1 82 ? 10.213 -7.297 -15.260 1.00 86.88 82 ASP A N 1
ATOM 644 C CA . ASP A 1 82 ? 10.128 -8.053 -16.515 1.00 86.88 82 ASP A CA 1
ATOM 645 C C . ASP A 1 82 ? 10.453 -7.176 -17.745 1.00 86.88 82 ASP A C 1
ATOM 647 O O . ASP A 1 82 ? 11.043 -7.656 -18.715 1.00 86.88 82 ASP A O 1
ATOM 651 N N . HIS A 1 83 ? 10.073 -5.894 -17.708 1.00 88.00 83 HIS A N 1
ATOM 652 C CA . HIS A 1 83 ? 10.214 -4.923 -18.796 1.00 88.00 83 HIS A CA 1
ATOM 653 C C . HIS A 1 83 ? 10.720 -3.582 -18.240 1.00 88.00 83 HIS A C 1
ATOM 655 O O . HIS A 1 83 ? 9.912 -2.700 -17.930 1.00 88.00 83 HIS A O 1
ATOM 661 N N . PRO A 1 84 ? 12.046 -3.405 -18.109 1.00 84.50 84 PRO A N 1
ATOM 662 C CA . PRO A 1 84 ? 12.612 -2.183 -17.557 1.00 84.50 84 PRO A CA 1
ATOM 663 C C . PRO A 1 84 ? 12.148 -0.943 -18.331 1.00 84.50 84 PRO A C 1
ATOM 665 O O . PRO A 1 84 ? 12.003 -1.005 -19.556 1.00 84.50 84 PRO A O 1
ATOM 668 N N . PRO A 1 85 ? 11.924 0.194 -17.651 1.00 82.38 85 PRO A N 1
ATOM 669 C CA . PRO A 1 85 ? 11.492 1.409 -18.319 1.00 82.38 85 PRO A CA 1
ATOM 670 C C . PRO A 1 85 ? 12.550 1.873 -19.329 1.00 82.38 85 PRO A C 1
ATOM 672 O O . PRO A 1 85 ? 13.739 1.957 -19.024 1.00 82.38 85 PRO A O 1
ATOM 675 N N . GLU A 1 86 ? 12.098 2.221 -20.532 1.00 81.00 86 GLU A N 1
ATOM 676 C CA . GLU A 1 86 ? 12.931 2.764 -21.603 1.00 81.00 86 GLU A CA 1
ATOM 677 C C . GLU A 1 86 ? 12.371 4.106 -22.086 1.00 81.00 86 GLU A C 1
ATOM 679 O O . GLU A 1 86 ? 11.159 4.338 -22.115 1.00 81.00 86 GLU A O 1
ATOM 684 N N . LEU A 1 87 ? 13.260 5.008 -22.506 1.00 81.12 87 LEU A N 1
ATOM 685 C CA . LEU A 1 87 ? 12.846 6.238 -23.174 1.00 81.12 87 LEU A CA 1
ATOM 686 C C . LEU A 1 87 ? 12.281 5.932 -24.556 1.00 81.12 87 LEU A C 1
ATOM 688 O O . LEU A 1 87 ? 12.909 5.230 -25.352 1.00 81.12 87 LEU A O 1
ATOM 692 N N . SER A 1 88 ? 11.130 6.532 -24.874 1.00 80.25 88 SER A N 1
ATOM 693 C CA . SER A 1 88 ? 10.564 6.423 -26.217 1.00 80.25 88 SER A CA 1
ATOM 694 C C . SER A 1 88 ? 11.563 6.932 -27.256 1.00 80.25 88 SER A C 1
ATOM 696 O O . SER A 1 88 ? 12.020 8.076 -27.196 1.00 80.25 88 SER A O 1
ATOM 698 N N . ARG A 1 89 ? 11.850 6.085 -28.250 1.00 74.38 89 ARG A N 1
ATOM 699 C CA . ARG A 1 89 ? 12.726 6.407 -29.388 1.00 74.38 89 ARG A CA 1
ATOM 700 C C . ARG A 1 89 ? 12.187 7.552 -30.251 1.00 74.38 89 ARG A C 1
ATOM 702 O O . ARG A 1 89 ? 12.938 8.143 -31.018 1.00 74.38 89 ARG A O 1
ATOM 709 N N . GLU A 1 90 ? 10.905 7.879 -30.117 1.00 80.62 90 GLU A N 1
ATOM 710 C CA . GLU A 1 90 ? 10.252 8.972 -30.844 1.00 80.62 90 GLU A CA 1
ATOM 711 C C . GLU A 1 90 ? 10.532 10.350 -30.225 1.00 80.62 90 GLU A C 1
ATOM 713 O O . GLU A 1 90 ? 10.390 11.371 -30.898 1.00 80.62 90 GLU A O 1
ATOM 718 N N . ALA A 1 91 ? 10.979 10.411 -28.966 1.00 75.06 91 ALA A N 1
ATOM 719 C CA . ALA A 1 91 ? 11.313 11.664 -28.300 1.00 75.06 91 ALA A CA 1
ATOM 720 C C . ALA A 1 91 ? 12.696 12.163 -28.758 1.00 75.06 91 ALA A C 1
ATOM 722 O O . ALA A 1 91 ? 13.701 11.941 -28.085 1.00 75.06 91 ALA A O 1
ATOM 723 N N . THR A 1 92 ? 12.752 12.823 -29.920 1.00 80.06 92 THR A N 1
ATOM 724 C CA . THR A 1 92 ? 13.990 13.401 -30.470 1.00 80.06 92 THR A CA 1
ATOM 725 C C . THR A 1 92 ? 13.872 14.926 -30.658 1.00 80.06 92 THR A C 1
ATOM 727 O O . THR A 1 92 ? 13.009 15.368 -31.416 1.00 80.06 92 THR A O 1
ATOM 730 N N . PRO A 1 93 ? 14.751 15.741 -30.031 1.00 79.62 93 PRO A N 1
ATOM 731 C CA . PRO A 1 93 ? 15.760 15.325 -29.054 1.00 79.62 93 PRO A CA 1
ATOM 732 C C . PRO A 1 93 ? 15.104 14.870 -27.734 1.00 79.62 93 PRO A C 1
ATOM 734 O O . PRO A 1 93 ? 14.013 15.340 -27.399 1.00 79.62 93 PRO A O 1
ATOM 737 N N . PRO A 1 94 ? 15.747 13.970 -26.972 1.00 81.06 94 PRO A N 1
ATOM 738 C CA . PRO A 1 94 ? 15.173 13.475 -25.729 1.00 81.06 94 PRO A CA 1
ATOM 739 C C . PRO A 1 94 ? 15.090 14.594 -24.676 1.00 81.06 94 PRO A C 1
ATOM 741 O O . PRO A 1 94 ? 15.977 15.454 -24.621 1.00 81.06 94 PRO A O 1
ATOM 744 N N . PRO A 1 95 ? 14.056 14.600 -23.809 1.00 87.12 95 PRO A N 1
ATOM 745 C CA . PRO A 1 95 ? 13.943 15.579 -22.734 1.00 87.12 95 PRO A CA 1
ATOM 746 C C . PRO A 1 95 ? 15.177 15.511 -21.816 1.00 87.12 95 PRO A C 1
ATOM 748 O O . PRO A 1 95 ? 15.449 14.448 -21.254 1.00 87.12 95 PRO A O 1
ATOM 751 N N . PRO A 1 96 ? 15.923 16.613 -21.620 1.00 88.69 96 PRO A N 1
ATOM 752 C CA . PRO A 1 96 ? 17.290 16.552 -21.097 1.00 88.69 96 PRO A CA 1
ATOM 753 C C . PRO A 1 96 ? 17.381 16.046 -19.652 1.00 88.69 96 PRO A C 1
ATOM 755 O O . PRO A 1 96 ? 18.268 15.259 -19.339 1.00 88.69 96 PRO A O 1
ATOM 758 N N . LEU A 1 97 ? 16.452 16.449 -18.774 1.00 90.75 97 LEU A N 1
ATOM 759 C CA . LEU A 1 97 ? 16.443 15.991 -17.377 1.00 90.75 97 LEU A CA 1
ATOM 760 C C . LEU A 1 97 ? 16.043 14.519 -17.249 1.00 90.75 97 LEU A C 1
ATOM 762 O O . LEU A 1 97 ? 16.607 13.796 -16.435 1.00 90.75 97 LEU A O 1
ATOM 766 N N . LEU A 1 98 ? 15.083 14.076 -18.065 1.00 86.31 98 LEU A N 1
ATOM 767 C CA . LEU A 1 98 ? 14.632 12.689 -18.052 1.00 86.31 98 LEU A CA 1
ATOM 768 C C . LEU A 1 98 ? 15.727 11.774 -18.607 1.00 86.31 98 LEU A C 1
ATOM 770 O O . LEU A 1 98 ? 16.039 10.752 -18.008 1.00 86.31 98 LEU A O 1
ATOM 774 N N . TYR A 1 99 ? 16.367 12.192 -19.700 1.00 86.50 99 TYR A N 1
ATOM 775 C CA . TYR A 1 99 ? 17.517 11.503 -20.273 1.00 86.50 99 TYR A CA 1
ATOM 776 C C . TYR A 1 99 ? 18.671 11.366 -19.275 1.00 86.50 99 TYR A C 1
ATOM 778 O O . TYR A 1 99 ? 19.189 10.266 -19.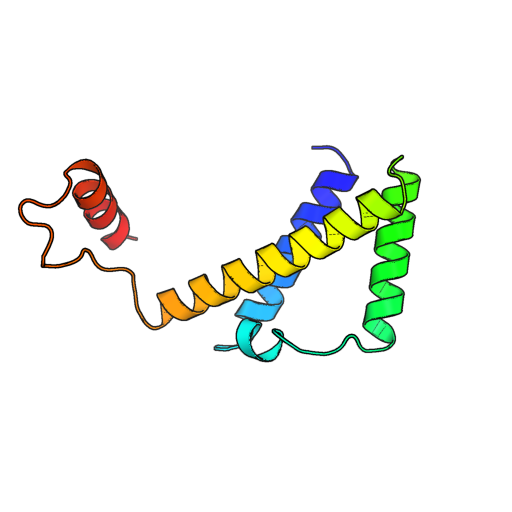100 1.00 86.50 99 TYR A O 1
ATOM 786 N N . ALA A 1 100 ? 19.022 12.444 -18.565 1.00 88.44 100 ALA A N 1
ATOM 787 C CA . ALA A 1 100 ? 20.047 12.400 -17.524 1.00 88.44 100 ALA A CA 1
ATOM 788 C C . ALA A 1 100 ? 19.703 11.396 -16.406 1.00 88.44 100 ALA A C 1
ATOM 790 O O . ALA A 1 100 ? 20.536 10.565 -16.057 1.00 88.44 100 ALA A O 1
ATOM 791 N N . ALA A 1 101 ? 18.462 11.406 -15.906 1.00 87.62 101 ALA A N 1
ATOM 792 C CA . ALA A 1 101 ? 18.027 10.490 -14.851 1.00 87.62 101 ALA A CA 1
ATOM 793 C C . ALA A 1 101 ? 18.083 9.006 -15.271 1.00 87.62 101 ALA A C 1
ATOM 795 O O . ALA A 1 101 ? 18.453 8.158 -14.461 1.00 87.62 101 ALA A O 1
ATOM 796 N N . PHE A 1 102 ? 17.758 8.687 -16.531 1.00 83.31 102 PHE A N 1
ATOM 797 C CA . PHE A 1 102 ? 17.889 7.322 -17.054 1.00 83.31 102 PHE A CA 1
ATOM 798 C C . PHE A 1 102 ? 19.349 6.857 -17.112 1.00 83.31 102 PHE A C 1
ATOM 800 O O . PHE A 1 102 ? 19.630 5.717 -16.752 1.00 83.31 102 PHE A O 1
ATOM 807 N N . LEU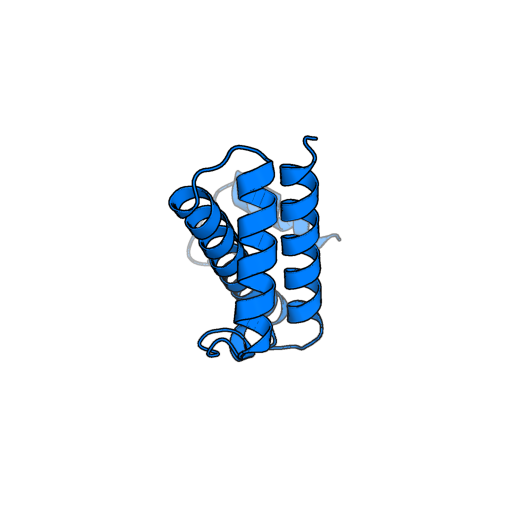 A 1 103 ? 20.286 7.723 -17.513 1.00 83.56 103 LEU A N 1
ATOM 808 C CA . LEU A 1 103 ? 21.712 7.376 -17.528 1.00 83.56 103 LEU A CA 1
ATOM 809 C C . LEU A 1 103 ? 22.262 7.112 -16.117 1.00 83.56 103 LEU A C 1
ATOM 811 O O . LEU A 1 103 ? 23.029 6.168 -15.935 1.00 83.56 103 LEU A O 1
ATOM 815 N N . ASP A 1 104 ? 21.835 7.896 -15.123 1.00 81.88 104 ASP A N 1
ATOM 816 C CA . ASP A 1 104 ? 22.246 7.722 -13.723 1.00 81.88 104 ASP A CA 1
ATOM 817 C C . ASP A 1 104 ? 21.693 6.423 -13.101 1.00 81.88 104 ASP A C 1
ATOM 819 O O . ASP A 1 104 ? 22.321 5.830 -12.220 1.00 81.88 104 ASP A O 1
ATOM 823 N N . GLY A 1 105 ? 20.517 5.974 -13.552 1.00 66.44 105 GLY A N 1
ATOM 824 C CA . GLY A 1 105 ? 19.836 4.778 -13.047 1.00 66.44 105 GLY A CA 1
ATOM 825 C C . GLY A 1 105 ? 20.421 3.445 -13.528 1.00 66.44 105 GLY A C 1
ATOM 826 O O . GLY A 1 105 ? 20.312 2.455 -12.815 1.00 66.44 105 GLY A O 1
ATOM 827 N N . VAL A 1 106 ? 21.084 3.409 -14.691 1.00 57.44 106 VAL A N 1
ATOM 828 C CA . VAL A 1 106 ? 21.626 2.178 -15.316 1.00 57.44 106 VAL A CA 1
ATOM 829 C C . VAL A 1 106 ? 22.893 1.647 -14.611 1.00 57.44 106 VAL A C 1
ATOM 831 O O . VAL A 1 106 ? 23.345 0.538 -14.884 1.00 57.44 106 VAL A O 1
ATOM 834 N N . GLY A 1 107 ? 23.476 2.412 -13.681 1.00 47.00 107 GLY A N 1
ATOM 835 C CA . GLY A 1 107 ? 24.730 2.073 -12.995 1.00 47.00 107 GLY A CA 1
ATOM 836 C C . GLY A 1 107 ? 24.615 1.406 -11.615 1.00 47.00 107 GLY A C 1
ATOM 837 O O . GLY A 1 107 ? 25.647 1.284 -10.952 1.00 47.00 107 GLY A O 1
ATOM 838 N N . ARG A 1 108 ? 23.417 1.032 -11.142 1.00 40.94 108 ARG A N 1
ATOM 839 C CA . ARG A 1 108 ? 23.208 0.387 -9.828 1.00 40.94 108 ARG A CA 1
ATOM 840 C C . ARG A 1 108 ? 22.648 -1.020 -9.936 1.00 40.94 108 ARG A C 1
ATOM 842 O O . ARG A 1 108 ? 21.742 -1.220 -10.768 1.00 40.94 108 ARG A O 1
#

Nearest PDB structures (foldseek):
  6rxb-assembly1_A  TM=9.549E-01  e=9.703E-05  Acinetobacter baumannii AYE
  6sy4-assembly1_B  TM=9.721E-01  e=1.399E-04  Escherichia coli
  6sy4-assembly1_A  TM=9.308E-01  e=1.581E-04  Escherichia coli
  6sy6-assembly1_B  TM=8.508E-01  e=1.786E-04  Escherichia coli
  6sy6-assembly1_A  TM=8.045E-01  e=2.576E-04  Escherichia coli

pLDDT: mean 90.5, std 10.22, range [40.94, 98.31]

Solvent-accessible surface area (backbone atoms only — not comparable to full-atom values): 6328 Å² total; per-residue (Å²): 131,56,70,72,56,53,50,53,52,52,49,49,52,51,51,44,52,59,28,67,73,39,89,56,32,32,63,64,54,57,87,58,74,82,50,75,70,49,52,59,50,52,50,53,52,39,53,54,37,37,76,72,73,42,55,68,68,59,33,48,51,51,54,52,50,50,51,54,48,43,43,54,52,44,41,51,54,44,47,35,73,78,50,66,90,73,81,63,87,81,50,76,80,59,60,66,70,62,52,50,54,54,64,67,56,74,77,115

Radius of gyration: 18.55 Å; Cα contacts (8 Å, |Δi|>4): 46; chains: 1; bounding box: 40×31×50 Å

Foldseek 3Di:
DDPLVVVLVVVLVVVLVQQVVDLCSLVVVPPDDDDPVNVVVLVVQLVVVVVVVDDSVVSSVSVVVSVVVSSVVSNVVSVCVVPPDDDPPPCVVPDVVVVVVVVVVVPD

Organism: NCBI:txid1120045

Mean predicted aligned error: 5.64 Å

InterPro domains:
  IPR003012 Tetracycline transcriptional regulator, TetR [PR00400] (4-23)
  IPR003012 Tetracycline transcriptional regulator, TetR [PR00400] (24-47)
  IPR003012 Tetracycline transcriptional regulator, TetR [PR00400] (59-78)
  IPR004111 Tetracycline repressor TetR, C-terminal [PF02909] (4-89)
  IPR036271 Tetracyclin repressor-like, C-terminal domain superfamily [SSF48498] (4-96)